Protein AF-A0A1C6LZW3-F1 (afdb_monomer_lite)

Radius of gyration: 16.59 Å; chains: 1; bounding box: 28×40×44 Å

pLDDT: mean 82.12, std 16.4, range [45.97, 97.0]

Secondary structure (DSSP, 8-state):
---------GGGS-PPPSBHHHHHHHHHHHTTSS-TTPPPPHHHHHHHHHHHHHHHHHHTTSB-SS-TTSBHHHHHHHH-B--

Sequence (83 aa):
MLYTYVSEDEDQDPVGPSNALELFSRAAVEVGLIRAGDPLDQNLVDFAMLVVHMCAAIGDNYMQPENPGESVGDRIRGDLRAQ

Structure (mmCIF, N/CA/C/O backbone):
data_AF-A0A1C6LZW3-F1
#
_entry.id   AF-A0A1C6LZW3-F1
#
loop_
_atom_site.group_PDB
_atom_site.id
_atom_site.type_symbol
_atom_site.label_atom_id
_atom_site.label_alt_id
_atom_site.label_comp_id
_atom_site.label_asym_id
_atom_site.label_entity_id
_atom_site.label_seq_id
_atom_site.pdbx_PDB_ins_code
_atom_site.Cartn_x
_atom_site.Cartn_y
_atom_site.Cartn_z
_atom_site.occupancy
_atom_site.B_iso_or_equiv
_atom_site.auth_seq_id
_atom_site.auth_comp_id
_atom_site.auth_asym_id
_atom_site.auth_atom_id
_atom_site.pdbx_PDB_model_num
ATOM 1 N N . MET A 1 1 ? -16.501 -29.549 -30.253 1.00 45.97 1 MET A N 1
ATOM 2 C CA . MET A 1 1 ? -16.676 -28.596 -29.140 1.00 45.97 1 MET A CA 1
ATOM 3 C C . MET A 1 1 ? -15.755 -27.423 -29.413 1.00 45.97 1 MET A C 1
ATOM 5 O O . MET A 1 1 ? -14.551 -27.627 -29.451 1.00 45.97 1 MET A O 1
ATOM 9 N N . LEU A 1 2 ? -16.309 -26.253 -29.725 1.00 46.25 2 LEU A N 1
ATOM 10 C CA . LEU A 1 2 ? -15.537 -25.014 -29.813 1.00 46.25 2 LEU A CA 1
ATOM 11 C C . LEU A 1 2 ? -15.376 -24.499 -28.382 1.00 46.25 2 LEU A C 1
ATOM 13 O O . LEU A 1 2 ? -16.365 -24.118 -27.764 1.00 46.25 2 LEU A O 1
ATOM 17 N N . TYR A 1 3 ? -14.159 -24.560 -27.846 1.00 51.91 3 TYR A N 1
ATOM 18 C CA . TYR A 1 3 ? -13.816 -23.834 -26.630 1.00 51.91 3 TYR A CA 1
ATOM 19 C C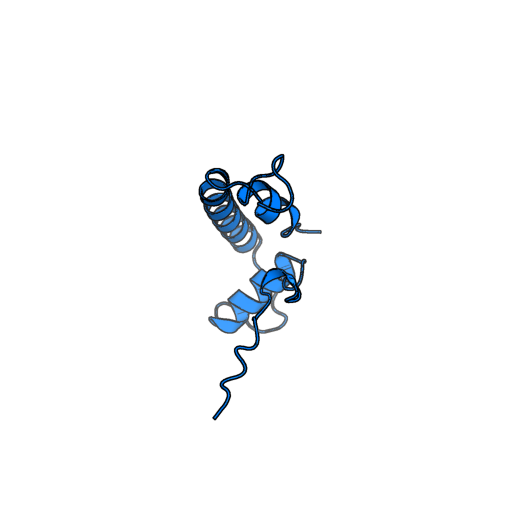 . TYR A 1 3 ? -13.767 -22.354 -27.003 1.00 51.91 3 TYR A C 1
ATOM 21 O O . TYR A 1 3 ? -12.834 -21.908 -27.668 1.00 51.91 3 TYR A O 1
ATOM 29 N N . THR A 1 4 ? -14.795 -21.595 -26.636 1.00 53.97 4 T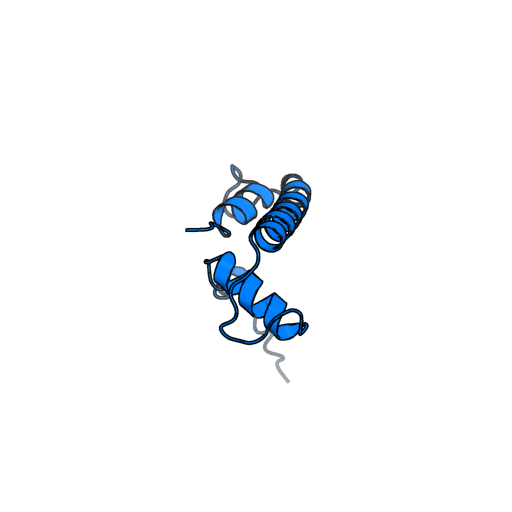HR A N 1
ATOM 30 C CA . THR A 1 4 ? -14.686 -20.140 -26.573 1.00 53.97 4 THR A CA 1
ATOM 31 C C . THR A 1 4 ? -13.718 -19.819 -25.444 1.00 53.97 4 THR A C 1
ATOM 33 O O . THR A 1 4 ? -14.094 -19.875 -24.276 1.00 53.97 4 THR A O 1
ATOM 36 N N . TYR A 1 5 ? -12.462 -19.533 -25.793 1.00 53.97 5 TYR A N 1
ATOM 37 C CA . TYR A 1 5 ? -11.601 -18.728 -24.936 1.00 53.97 5 TYR A CA 1
ATOM 38 C C . TYR A 1 5 ? -12.288 -17.371 -24.819 1.00 53.97 5 TYR A C 1
ATOM 40 O O . TYR A 1 5 ? -12.276 -16.583 -25.763 1.00 53.97 5 TYR A O 1
ATOM 48 N N . VAL A 1 6 ? -12.971 -17.141 -23.701 1.00 60.72 6 VAL A N 1
ATOM 49 C CA . VAL A 1 6 ? -13.279 -15.777 -23.288 1.00 60.72 6 VAL A CA 1
ATOM 50 C C . VAL A 1 6 ? -11.912 -15.185 -22.976 1.00 60.72 6 VAL A C 1
ATOM 52 O O . VAL A 1 6 ? -11.227 -15.678 -22.084 1.00 60.72 6 VAL A O 1
ATOM 55 N N . SER A 1 7 ? -11.450 -14.240 -23.790 1.00 62.03 7 SER A N 1
ATOM 56 C CA . SER A 1 7 ? -10.331 -13.397 -23.392 1.00 62.03 7 SER A CA 1
ATOM 57 C C . SER A 1 7 ? -10.820 -12.612 -22.180 1.00 62.03 7 SER A C 1
ATOM 59 O O . SER A 1 7 ? -11.628 -11.698 -22.345 1.00 62.03 7 SER A O 1
ATOM 61 N N . GLU A 1 8 ? -10.436 -13.032 -20.976 1.00 49.59 8 GLU A N 1
ATOM 62 C CA . GLU A 1 8 ? -10.516 -12.141 -19.824 1.00 49.59 8 GLU A CA 1
ATOM 63 C C . GLU A 1 8 ? -9.584 -10.971 -20.128 1.00 49.59 8 GLU A C 1
ATOM 65 O O . GLU A 1 8 ? -8.396 -11.154 -20.397 1.00 49.59 8 GLU A O 1
ATOM 70 N N . ASP A 1 9 ? -10.183 -9.793 -20.224 1.00 66.56 9 ASP A N 1
ATOM 71 C CA . ASP A 1 9 ? -9.484 -8.532 -20.381 1.00 66.56 9 ASP A CA 1
ATOM 72 C C . ASP A 1 9 ? -9.344 -7.958 -18.970 1.00 66.56 9 ASP A C 1
ATOM 74 O O . ASP A 1 9 ? -10.237 -7.255 -18.497 1.00 66.56 9 ASP A O 1
ATOM 78 N N . GLU A 1 10 ? -8.271 -8.346 -18.266 1.00 56.34 10 GLU A N 1
ATOM 79 C CA . GLU A 1 10 ? -7.986 -7.886 -16.894 1.00 56.34 10 GLU A CA 1
ATOM 80 C C . GLU A 1 10 ? -7.938 -6.346 -16.808 1.00 56.34 10 GLU A C 1
ATOM 82 O O . GLU A 1 10 ? -8.171 -5.774 -15.745 1.00 56.34 10 GLU A O 1
ATOM 87 N N . ASP A 1 11 ? -7.706 -5.655 -17.931 1.00 60.62 11 ASP A N 1
ATOM 88 C CA . ASP A 1 11 ? -7.661 -4.193 -18.008 1.00 60.62 11 ASP A CA 1
ATOM 89 C C . ASP A 1 11 ? -9.057 -3.537 -17.980 1.00 60.62 11 ASP A C 1
ATOM 91 O O . ASP A 1 11 ? -9.176 -2.337 -17.713 1.00 60.62 11 ASP A O 1
ATOM 95 N N . GLN A 1 12 ? -10.122 -4.308 -18.234 1.00 50.69 12 GLN A N 1
ATOM 96 C CA . GLN A 1 12 ? -11.524 -3.869 -18.136 1.00 50.69 12 GLN A CA 1
ATOM 97 C C . GLN A 1 12 ? -12.136 -4.145 -16.762 1.00 50.69 12 GLN A C 1
ATOM 99 O O . GLN A 1 12 ? -13.250 -3.680 -16.483 1.00 50.69 12 GLN A O 1
ATOM 104 N N . ASP A 1 13 ? -11.446 -4.896 -15.904 1.00 59.12 13 ASP A N 1
ATOM 105 C CA . ASP A 1 13 ? -11.949 -5.159 -14.569 1.00 59.12 13 ASP A CA 1
ATOM 106 C C . ASP A 1 13 ? -11.948 -3.857 -13.762 1.00 59.12 13 ASP A C 1
ATOM 108 O O . ASP A 1 13 ? -10.971 -3.100 -13.777 1.00 59.12 13 ASP A O 1
ATOM 112 N N . PRO A 1 14 ? -13.044 -3.545 -13.048 1.00 50.62 14 PRO A N 1
ATOM 113 C CA . PRO A 1 14 ? -13.075 -2.375 -12.195 1.00 50.62 14 PRO A CA 1
ATOM 114 C C . PRO A 1 14 ? -11.944 -2.484 -11.172 1.00 50.62 14 PRO A C 1
ATOM 116 O O . PRO A 1 14 ? -12.003 -3.293 -10.243 1.00 50.62 14 PRO A O 1
ATOM 119 N N . VAL A 1 15 ? -10.917 -1.644 -11.338 1.00 59.69 15 VAL A N 1
ATOM 120 C CA . VAL A 1 15 ? -9.875 -1.462 -10.330 1.00 59.69 15 VAL A CA 1
ATOM 121 C C . VAL A 1 15 ? -10.581 -1.088 -9.030 1.00 59.69 15 VAL A C 1
ATOM 123 O O . VAL A 1 15 ? -11.427 -0.192 -9.005 1.00 59.69 15 VAL A O 1
ATOM 126 N N . GLY A 1 16 ? -10.339 -1.887 -7.989 1.00 54.72 16 GLY A N 1
ATOM 127 C CA . GLY A 1 16 ? -11.092 -1.862 -6.738 1.00 54.72 16 GLY A CA 1
ATOM 128 C C . GLY A 1 16 ? -11.173 -0.475 -6.079 1.00 54.72 16 GLY A C 1
ATOM 129 O O . GLY A 1 16 ? -10.535 0.478 -6.520 1.00 54.72 16 GLY A O 1
ATOM 130 N N . PRO A 1 17 ? -11.966 -0.335 -5.002 1.00 55.44 17 PRO A N 1
ATOM 131 C CA . PRO A 1 17 ? -12.285 0.965 -4.415 1.00 55.44 17 PRO A CA 1
ATOM 132 C C . PRO A 1 17 ? -11.028 1.800 -4.141 1.00 55.44 17 PRO A C 1
ATOM 134 O O . PRO A 1 17 ? -10.089 1.337 -3.505 1.00 55.44 17 PRO A O 1
ATOM 137 N N . SER A 1 18 ? -11.033 3.045 -4.611 1.00 64.69 18 SER A N 1
ATOM 138 C CA . SER A 1 18 ? -9.881 3.955 -4.625 1.00 64.69 18 SER A CA 1
ATOM 139 C C . SER A 1 18 ? -9.584 4.624 -3.278 1.00 64.69 18 SER A C 1
ATOM 141 O O . SER A 1 18 ? -8.630 5.392 -3.162 1.00 64.69 18 SER A O 1
ATOM 143 N N . ASN A 1 19 ? -10.380 4.341 -2.242 1.00 82.56 19 ASN A N 1
ATOM 144 C CA . ASN A 1 19 ? -10.133 4.851 -0.901 1.00 82.56 19 ASN A CA 1
ATOM 145 C C . ASN A 1 19 ? -9.257 3.873 -0.108 1.00 82.56 19 ASN A C 1
ATOM 147 O O . ASN A 1 19 ? -9.724 2.836 0.371 1.00 82.56 19 ASN A O 1
ATOM 151 N N . ALA A 1 20 ? -7.988 4.246 0.071 1.00 84.19 20 ALA A N 1
ATOM 152 C CA . ALA A 1 20 ? -7.010 3.480 0.839 1.00 84.19 20 ALA A CA 1
ATOM 153 C C . ALA A 1 20 ? -7.519 3.114 2.245 1.00 84.19 20 ALA A C 1
ATOM 155 O O . ALA A 1 20 ? -7.373 1.974 2.681 1.00 84.19 20 ALA A O 1
ATOM 156 N N . LEU A 1 21 ? -8.183 4.047 2.936 1.00 88.56 21 LEU A N 1
ATOM 157 C CA . LEU A 1 21 ? -8.678 3.821 4.292 1.00 88.56 21 LEU A CA 1
ATOM 158 C C . LEU A 1 21 ? -9.799 2.777 4.330 1.00 88.56 21 LEU A C 1
ATOM 160 O O . LEU A 1 21 ? -9.839 1.949 5.241 1.00 88.56 21 LEU A O 1
ATOM 164 N N . GLU A 1 22 ? -10.690 2.786 3.340 1.00 88.69 22 GLU A N 1
ATOM 165 C CA . GLU A 1 22 ? -11.759 1.791 3.224 1.00 88.69 22 GLU A CA 1
ATOM 166 C C . GLU A 1 22 ? -11.182 0.400 2.936 1.00 88.69 22 GLU A C 1
ATOM 168 O O . GLU A 1 22 ? -11.556 -0.577 3.590 1.00 88.69 22 GLU A O 1
ATOM 173 N N . LEU A 1 23 ? -10.214 0.319 2.017 1.00 90.19 23 LEU A N 1
ATOM 174 C CA . LEU A 1 23 ? -9.502 -0.918 1.700 1.00 90.19 23 LEU A CA 1
ATOM 175 C C . LEU A 1 23 ? -8.789 -1.494 2.926 1.00 90.19 23 LEU A C 1
ATOM 177 O O . LEU A 1 23 ? -8.954 -2.677 3.233 1.00 90.19 23 LEU A O 1
ATOM 181 N N . PHE A 1 24 ? -8.034 -0.664 3.648 1.00 92.25 24 PHE A N 1
ATOM 182 C CA . PHE A 1 24 ? -7.314 -1.090 4.845 1.00 92.25 24 PHE A CA 1
ATOM 183 C C . PHE A 1 24 ? -8.270 -1.492 5.967 1.00 92.25 24 PHE A C 1
ATOM 185 O O . PHE A 1 24 ? -8.041 -2.508 6.620 1.00 92.25 24 PHE A O 1
ATOM 192 N N . SER A 1 25 ? -9.371 -0.758 6.155 1.00 93.00 25 SER A N 1
ATOM 193 C CA . SER A 1 25 ? -10.384 -1.099 7.159 1.00 93.00 25 SER A CA 1
ATOM 194 C C . SER A 1 25 ? -11.041 -2.440 6.846 1.00 93.00 25 SER A C 1
ATOM 196 O O . SER A 1 25 ? -11.165 -3.285 7.730 1.00 93.00 25 SER A O 1
ATOM 198 N N . ARG A 1 26 ? -11.403 -2.686 5.581 1.00 93.31 26 ARG A N 1
ATOM 199 C CA . ARG A 1 26 ? -11.974 -3.969 5.153 1.00 93.31 26 ARG A CA 1
ATOM 200 C C . ARG A 1 26 ? -10.995 -5.119 5.366 1.00 93.31 26 ARG A C 1
ATOM 202 O O . ARG A 1 26 ? -11.389 -6.132 5.934 1.00 93.31 26 ARG A O 1
ATOM 209 N N . ALA A 1 27 ? -9.733 -4.945 4.974 1.00 94.00 27 ALA A N 1
ATOM 210 C CA . ALA A 1 27 ? -8.695 -5.952 5.180 1.00 94.00 27 ALA A CA 1
ATOM 211 C C . ALA A 1 27 ? -8.474 -6.244 6.675 1.00 94.00 27 ALA A C 1
ATOM 213 O O . ALA A 1 27 ? -8.383 -7.402 7.075 1.00 94.00 27 ALA A O 1
ATOM 214 N N . ALA A 1 28 ? -8.452 -5.207 7.519 1.00 94.94 28 ALA A N 1
ATOM 215 C CA . ALA A 1 28 ? -8.311 -5.353 8.965 1.00 94.94 28 ALA A CA 1
ATOM 216 C C . ALA A 1 28 ? -9.506 -6.089 9.602 1.00 94.94 28 ALA A C 1
ATOM 218 O O . ALA A 1 28 ? -9.308 -6.911 10.497 1.00 94.94 28 ALA A O 1
ATOM 219 N N . VAL A 1 29 ? -10.732 -5.847 9.126 1.00 96.12 29 VAL A N 1
ATOM 220 C CA . VAL A 1 29 ? -11.924 -6.605 9.546 1.00 96.12 29 VAL A CA 1
ATOM 221 C C . VAL A 1 29 ? -11.838 -8.063 9.096 1.00 96.12 29 VAL A C 1
ATOM 223 O O . VAL A 1 29 ? -12.112 -8.962 9.888 1.00 96.12 29 VAL A O 1
ATOM 226 N N . GLU A 1 30 ? -11.439 -8.308 7.848 1.00 96.69 30 GLU A N 1
ATOM 227 C CA . GLU A 1 30 ? -11.358 -9.649 7.258 1.00 96.69 30 GLU A CA 1
ATOM 228 C C . GLU A 1 30 ? -10.406 -10.569 8.032 1.00 96.69 30 GLU A C 1
ATOM 230 O O . GLU A 1 30 ? -10.736 -11.725 8.296 1.00 96.69 30 GLU A O 1
ATOM 235 N N . VAL A 1 31 ? -9.260 -10.045 8.474 1.00 96.62 31 VAL A N 1
ATOM 236 C CA . VAL A 1 31 ? -8.286 -10.806 9.277 1.00 96.62 31 VAL A CA 1
ATOM 237 C C . VAL A 1 31 ? -8.593 -10.800 10.781 1.00 96.62 31 VAL A C 1
ATOM 239 O O . VAL A 1 31 ? -7.839 -11.377 11.565 1.00 96.62 31 VAL A O 1
ATOM 242 N N . GLY A 1 32 ? -9.684 -10.152 11.204 1.00 95.50 32 GLY A N 1
ATOM 243 C CA . GLY A 1 32 ? -10.111 -10.079 12.603 1.00 95.50 32 GLY A CA 1
ATOM 244 C C . GLY A 1 32 ? -9.269 -9.155 13.487 1.00 95.50 32 GLY A C 1
ATOM 245 O O . GLY A 1 32 ? -9.294 -9.303 14.709 1.00 95.50 32 GLY A O 1
ATOM 246 N N . LEU A 1 33 ? -8.526 -8.214 12.897 1.00 95.31 33 LEU A N 1
ATOM 247 C CA . LEU A 1 33 ? -7.735 -7.225 13.634 1.00 95.31 33 LEU A CA 1
ATOM 248 C C . LEU A 1 33 ? -8.629 -6.188 14.330 1.00 95.31 33 LEU A C 1
ATOM 250 O O . LEU A 1 33 ? -8.327 -5.770 15.446 1.00 95.31 33 LEU A O 1
ATOM 254 N N . ILE A 1 34 ? -9.735 -5.805 13.684 1.00 94.88 34 ILE A N 1
ATOM 255 C CA . ILE A 1 34 ? -10.763 -4.898 14.220 1.00 94.88 34 ILE A CA 1
ATOM 256 C C . ILE A 1 34 ? -12.173 -5.430 13.915 1.00 94.88 34 ILE A C 1
ATOM 258 O O . ILE A 1 34 ? -12.333 -6.347 13.106 1.00 94.88 34 ILE A O 1
ATOM 262 N N . ARG A 1 35 ? -13.217 -4.854 14.527 1.00 95.56 35 ARG A N 1
ATOM 263 C CA . ARG A 1 35 ? -14.615 -5.109 14.133 1.00 95.56 35 ARG A CA 1
ATOM 264 C C . ARG A 1 35 ? -15.078 -4.112 13.074 1.00 95.56 35 ARG A C 1
ATOM 266 O O . ARG A 1 35 ? -14.538 -3.019 12.938 1.00 95.56 35 ARG A O 1
ATOM 273 N N . ALA A 1 36 ? -16.127 -4.473 12.337 1.00 92.94 36 ALA A N 1
ATOM 274 C CA . ALA A 1 36 ? -16.754 -3.559 11.387 1.00 92.94 36 ALA A CA 1
ATOM 275 C C . ALA A 1 36 ? -17.270 -2.296 12.101 1.00 92.94 36 ALA A C 1
ATOM 277 O O . ALA A 1 36 ? -18.051 -2.393 13.048 1.00 92.94 36 ALA A O 1
ATOM 278 N N . GLY A 1 37 ? -16.842 -1.127 11.621 1.00 89.50 37 GLY A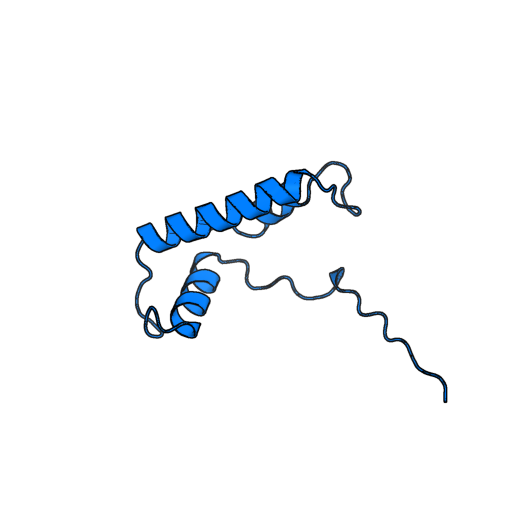 N 1
ATOM 279 C CA . GLY A 1 37 ? -17.175 0.175 12.205 1.00 89.50 37 GLY A CA 1
ATOM 280 C C . GLY A 1 37 ? -16.189 0.678 13.263 1.00 89.50 37 GLY A C 1
ATOM 281 O O . GLY A 1 37 ? -16.297 1.839 13.656 1.00 89.50 37 GLY A O 1
ATOM 282 N N . ASP A 1 38 ? -15.221 -0.139 13.693 1.00 91.94 38 ASP A N 1
ATOM 283 C CA . ASP A 1 38 ? -14.125 0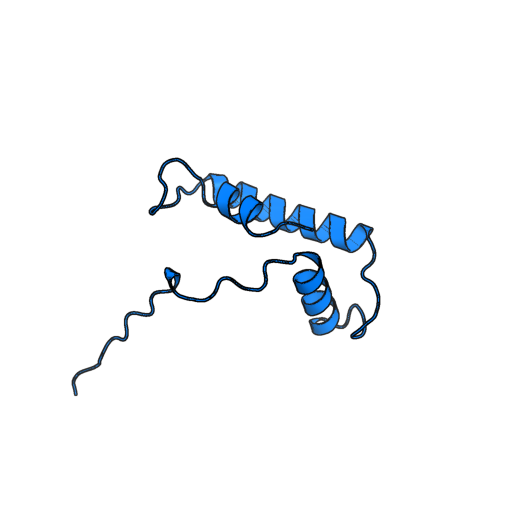.346 14.532 1.00 91.94 38 ASP A CA 1
ATOM 284 C C . ASP A 1 38 ? -13.213 1.280 13.710 1.00 91.94 38 ASP A C 1
ATOM 286 O O . ASP A 1 38 ? -12.976 1.024 12.523 1.00 91.94 38 ASP A O 1
ATOM 290 N N . PRO A 1 39 ? -12.687 2.364 14.308 1.00 90.19 39 PRO A N 1
ATOM 291 C CA . PRO A 1 39 ? -11.717 3.216 13.635 1.00 90.19 39 PRO A CA 1
ATOM 292 C C . PRO A 1 39 ? -10.395 2.468 13.430 1.00 90.19 39 PRO A C 1
ATOM 294 O O . PRO A 1 39 ? -9.972 1.678 14.278 1.00 90.19 39 PRO A O 1
ATOM 297 N N . LEU A 1 40 ? -9.712 2.766 12.326 1.00 92.75 40 LEU A N 1
ATOM 298 C CA . LEU A 1 40 ? -8.372 2.253 12.074 1.00 92.75 40 LEU A CA 1
ATOM 299 C C . LEU A 1 40 ? -7.335 3.123 12.799 1.00 92.75 40 LEU A C 1
ATOM 301 O O . LEU A 1 40 ? -7.391 4.350 12.725 1.00 92.75 40 LEU A O 1
ATOM 305 N N . ASP A 1 41 ? -6.392 2.495 13.505 1.00 92.00 41 ASP A N 1
ATOM 306 C CA . ASP A 1 41 ? -5.289 3.218 14.146 1.00 92.00 41 ASP A CA 1
ATOM 307 C C . ASP A 1 41 ? -4.386 3.867 13.087 1.00 92.00 41 ASP A C 1
ATOM 309 O O . ASP A 1 41 ? -4.039 3.234 12.086 1.00 92.00 41 ASP A O 1
ATOM 313 N N . GLN A 1 42 ? -3.971 5.115 13.310 1.00 92.25 42 GLN A N 1
ATOM 314 C CA . GLN A 1 42 ? -3.156 5.845 12.337 1.00 92.25 42 GLN A CA 1
ATOM 315 C C . GLN A 1 42 ? -1.804 5.162 12.079 1.00 92.25 42 GLN A C 1
ATOM 317 O O . GLN A 1 42 ? -1.354 5.139 10.939 1.00 92.25 42 GLN A O 1
ATOM 322 N N . ASN A 1 43 ? -1.183 4.523 13.079 1.00 94.50 43 ASN A N 1
ATOM 323 C CA . ASN A 1 43 ? 0.081 3.812 12.856 1.00 94.50 43 ASN A CA 1
ATOM 324 C C . ASN A 1 43 ? -0.109 2.599 11.936 1.00 94.50 43 ASN A C 1
ATOM 326 O O . ASN A 1 43 ? 0.801 2.234 11.192 1.00 94.50 43 ASN A O 1
ATOM 330 N N . LEU A 1 44 ? -1.285 1.964 11.979 1.00 91.88 44 LEU A N 1
ATOM 331 C CA . LEU A 1 44 ? -1.622 0.864 11.080 1.00 91.88 44 LEU A CA 1
ATOM 332 C C . LEU A 1 44 ? -1.844 1.368 9.650 1.00 91.88 44 LEU A C 1
ATOM 334 O O . LEU A 1 44 ? -1.378 0.726 8.711 1.00 91.88 44 LEU A O 1
ATOM 338 N N . VAL A 1 45 ? -2.506 2.519 9.490 1.00 92.62 45 VAL A N 1
ATOM 339 C CA . VAL A 1 45 ? -2.639 3.198 8.189 1.00 92.62 45 VAL A CA 1
ATOM 340 C C . VAL A 1 45 ? -1.256 3.512 7.618 1.00 92.62 45 VAL A C 1
ATOM 342 O O . VAL A 1 45 ? -0.967 3.147 6.480 1.00 92.62 45 VAL A O 1
ATOM 345 N N . ASP A 1 46 ? -0.383 4.126 8.415 1.00 94.00 46 ASP A N 1
ATOM 346 C C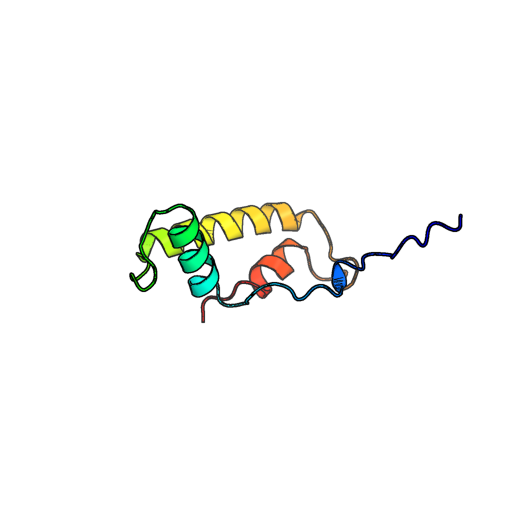A . ASP A 1 46 ? 0.962 4.519 7.991 1.00 94.00 46 ASP A CA 1
ATOM 347 C 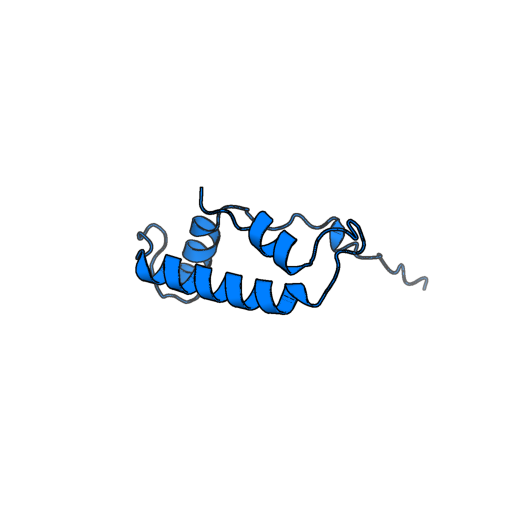C . ASP A 1 46 ? 1.807 3.297 7.602 1.00 94.00 46 ASP A C 1
ATOM 349 O O . ASP A 1 46 ? 2.495 3.298 6.577 1.00 94.00 46 ASP A O 1
ATOM 353 N N . PHE A 1 47 ? 1.716 2.212 8.379 1.00 95.00 47 PHE A N 1
ATOM 354 C CA . PHE A 1 47 ? 2.373 0.948 8.055 1.00 95.00 47 PHE A CA 1
ATOM 355 C C . PHE A 1 47 ? 1.838 0.332 6.754 1.00 95.00 47 PHE A C 1
ATOM 357 O O . PHE A 1 47 ? 2.626 -0.088 5.906 1.00 95.00 47 PHE A O 1
ATOM 364 N N . ALA A 1 48 ? 0.517 0.303 6.558 1.00 94.00 48 ALA A N 1
ATOM 365 C CA . ALA A 1 48 ? -0.092 -0.211 5.333 1.00 94.00 48 ALA A CA 1
ATOM 366 C C . ALA A 1 48 ? 0.334 0.607 4.102 1.00 94.00 48 ALA A C 1
ATOM 368 O O . ALA A 1 48 ? 0.696 0.032 3.073 1.00 94.00 48 ALA A O 1
ATOM 369 N N . MET A 1 49 ? 0.394 1.936 4.225 1.00 93.00 49 MET A N 1
ATOM 370 C CA . MET A 1 49 ? 0.914 2.816 3.174 1.00 93.00 49 MET A CA 1
ATOM 371 C C . MET A 1 49 ? 2.387 2.539 2.862 1.00 93.00 49 MET A C 1
ATOM 373 O O . MET A 1 49 ? 2.773 2.515 1.693 1.00 93.00 49 MET A O 1
ATOM 377 N N . LEU A 1 50 ? 3.215 2.260 3.874 1.00 95.50 50 LEU A N 1
ATOM 378 C CA . LEU A 1 50 ? 4.608 1.870 3.652 1.00 95.50 50 LEU A CA 1
ATOM 379 C C . LEU A 1 50 ? 4.710 0.574 2.835 1.00 95.50 50 LEU A C 1
ATOM 381 O O . LEU A 1 50 ? 5.537 0.488 1.927 1.00 95.50 50 LEU A O 1
ATOM 385 N N . VAL A 1 51 ? 3.855 -0.415 3.109 1.00 95.00 51 VAL A N 1
ATOM 386 C CA . VAL A 1 51 ? 3.789 -1.657 2.320 1.00 95.00 51 VAL A CA 1
ATOM 387 C C . VAL A 1 51 ? 3.399 -1.373 0.870 1.00 95.00 51 VAL A C 1
ATOM 389 O O . VAL A 1 51 ? 4.059 -1.868 -0.042 1.00 95.00 51 VAL A O 1
ATOM 392 N N . VAL A 1 52 ? 2.403 -0.515 0.641 1.00 92.75 52 VAL A N 1
ATOM 393 C CA . VAL A 1 52 ? 2.008 -0.081 -0.711 1.00 92.75 52 VAL A CA 1
ATOM 394 C C . VAL A 1 52 ? 3.175 0.593 -1.433 1.00 92.75 52 VAL A C 1
ATOM 396 O O . VAL A 1 52 ? 3.429 0.301 -2.600 1.00 92.75 52 VAL A O 1
ATOM 399 N N . HIS A 1 53 ? 3.945 1.439 -0.746 1.00 94.06 53 HIS A N 1
ATOM 400 C CA . HIS A 1 53 ? 5.135 2.065 -1.320 1.00 94.06 53 HIS A CA 1
ATOM 401 C C . HIS A 1 53 ? 6.250 1.065 -1.643 1.00 94.06 53 HIS A C 1
ATOM 403 O O . HIS A 1 53 ? 6.916 1.226 -2.665 1.00 94.06 53 HIS A O 1
ATOM 409 N N . MET A 1 54 ? 6.438 0.020 -0.831 1.00 97.00 54 MET A N 1
ATOM 410 C CA . MET A 1 54 ? 7.369 -1.067 -1.154 1.00 97.00 54 MET A CA 1
ATOM 411 C C . MET A 1 54 ? 6.930 -1.821 -2.417 1.00 97.00 54 MET A C 1
ATOM 413 O O . MET A 1 54 ? 7.762 -2.100 -3.278 1.00 97.00 54 MET A O 1
ATOM 417 N N . CYS A 1 55 ? 5.630 -2.083 -2.580 1.00 94.62 55 CYS A N 1
ATOM 418 C CA . CYS A 1 55 ? 5.094 -2.671 -3.810 1.00 94.62 55 CYS A CA 1
ATOM 419 C C . CYS A 1 55 ? 5.278 -1.745 -5.019 1.00 94.62 55 CYS A C 1
ATOM 421 O O . CYS A 1 55 ? 5.709 -2.200 -6.076 1.00 94.62 55 CYS A O 1
ATOM 423 N N . ALA A 1 56 ? 5.022 -0.444 -4.860 1.00 94.06 56 ALA A N 1
ATOM 424 C CA . ALA A 1 56 ? 5.257 0.537 -5.914 1.00 94.06 56 ALA A CA 1
ATOM 425 C C . ALA A 1 56 ? 6.736 0.576 -6.334 1.00 94.06 56 ALA A C 1
ATOM 427 O O . ALA A 1 56 ? 7.028 0.579 -7.521 1.00 94.06 56 ALA A O 1
ATOM 428 N N . ALA A 1 57 ? 7.669 0.505 -5.380 1.00 95.69 57 ALA A N 1
ATOM 429 C CA . ALA A 1 57 ? 9.102 0.452 -5.672 1.00 95.69 57 ALA A CA 1
ATOM 430 C C . ALA A 1 57 ? 9.508 -0.793 -6.482 1.00 95.69 57 ALA A C 1
ATOM 432 O O . ALA A 1 57 ? 10.398 -0.729 -7.328 1.00 95.69 57 ALA A O 1
ATOM 433 N N . ILE A 1 58 ? 8.847 -1.934 -6.260 1.00 95.88 58 ILE A N 1
ATOM 434 C CA . ILE A 1 58 ? 9.020 -3.116 -7.116 1.00 95.88 58 ILE A CA 1
ATOM 435 C C . ILE A 1 58 ? 8.453 -2.830 -8.516 1.00 95.88 58 ILE A C 1
ATOM 437 O O . ILE A 1 58 ? 9.102 -3.152 -9.514 1.00 95.88 58 ILE A O 1
ATOM 441 N N . GLY A 1 59 ? 7.281 -2.193 -8.576 1.00 94.06 59 GLY A N 1
ATOM 442 C CA . GLY A 1 59 ? 6.602 -1.760 -9.798 1.00 94.06 59 GLY A CA 1
ATOM 443 C C . GLY A 1 59 ? 7.398 -0.771 -10.656 1.00 94.06 59 GLY A C 1
ATOM 444 O O . GLY A 1 59 ? 7.254 -0.792 -11.873 1.00 94.06 59 GLY A O 1
ATOM 445 N N . ASP A 1 60 ? 8.283 0.035 -10.066 1.00 95.19 60 ASP A N 1
ATOM 446 C CA . ASP A 1 60 ? 9.141 0.984 -10.796 1.00 95.19 60 ASP A CA 1
ATOM 447 C C . ASP A 1 60 ? 10.049 0.294 -11.839 1.00 95.19 60 ASP A C 1
ATOM 449 O O . ASP A 1 60 ? 10.519 0.932 -12.779 1.00 95.19 60 ASP A O 1
ATOM 453 N N . ASN A 1 61 ? 10.282 -1.020 -11.715 1.00 94.50 61 ASN A N 1
ATOM 454 C CA . ASN A 1 61 ? 11.061 -1.802 -12.684 1.00 94.50 61 ASN A CA 1
ATOM 455 C C . ASN A 1 61 ? 10.277 -2.170 -13.956 1.00 94.50 61 ASN A C 1
ATOM 457 O O . ASN A 1 61 ? 10.845 -2.765 -14.874 1.00 94.50 61 ASN A O 1
ATOM 461 N N . TYR A 1 62 ? 8.982 -1.857 -14.006 1.00 92.25 62 TYR A N 1
ATOM 462 C CA . TYR A 1 62 ? 8.076 -2.241 -15.081 1.00 92.25 62 TYR A CA 1
ATOM 463 C C . TYR A 1 62 ? 7.397 -0.999 -15.654 1.00 92.25 62 TYR A C 1
ATOM 465 O O . TYR A 1 62 ? 6.887 -0.158 -14.917 1.00 92.25 62 TYR A O 1
ATOM 473 N N . MET A 1 63 ? 7.371 -0.893 -16.980 1.00 92.12 63 MET A N 1
ATOM 474 C CA . MET A 1 63 ? 6.694 0.203 -17.674 1.00 92.12 63 MET A CA 1
ATOM 475 C C . MET A 1 63 ? 5.236 -0.163 -17.935 1.00 92.12 63 MET A C 1
ATOM 477 O O . MET A 1 63 ? 4.945 -1.317 -18.254 1.00 92.12 63 MET A O 1
ATOM 481 N N . GLN A 1 64 ? 4.336 0.817 -17.847 1.00 83.38 64 GLN A N 1
ATOM 482 C CA . GLN A 1 64 ? 2.956 0.651 -18.292 1.00 83.38 64 GLN A CA 1
ATOM 483 C C . GLN A 1 64 ? 2.930 0.511 -19.824 1.00 83.38 64 GLN A C 1
ATOM 485 O O . GLN A 1 64 ? 3.381 1.427 -20.517 1.00 83.38 64 GLN A O 1
ATOM 490 N N . PRO A 1 65 ? 2.402 -0.595 -20.383 1.00 80.81 65 PRO A N 1
ATOM 491 C CA . PRO A 1 65 ? 2.296 -0.763 -21.835 1.00 80.81 65 PRO A CA 1
ATOM 492 C C . PRO A 1 65 ? 1.457 0.345 -22.490 1.00 80.81 65 PRO A C 1
ATOM 494 O O . PRO A 1 65 ? 1.810 0.847 -23.556 1.00 80.81 65 PRO A O 1
ATOM 497 N N . GLU A 1 66 ? 0.391 0.756 -21.799 1.00 81.81 66 GLU A N 1
ATOM 498 C CA . GLU A 1 66 ? -0.571 1.786 -22.214 1.00 81.81 66 GLU A CA 1
ATOM 499 C C . GLU A 1 66 ? 0.006 3.210 -22.141 1.00 81.81 66 GLU A C 1
ATOM 501 O O . GLU A 1 66 ? -0.414 4.109 -22.871 1.00 81.81 66 GLU A O 1
ATOM 506 N N . ASN A 1 67 ? 0.973 3.428 -21.244 1.00 83.25 67 ASN A N 1
ATOM 507 C CA . ASN A 1 67 ? 1.591 4.726 -20.998 1.00 83.25 67 ASN A CA 1
ATOM 508 C C . ASN A 1 67 ? 3.107 4.568 -20.790 1.00 83.25 67 ASN A C 1
ATOM 510 O O . ASN A 1 67 ? 3.577 4.500 -19.656 1.00 83.25 67 ASN A O 1
ATOM 514 N N . PRO A 1 68 ? 3.909 4.571 -21.871 1.00 79.75 68 PRO A N 1
ATOM 515 C CA . PRO A 1 68 ? 5.356 4.357 -21.792 1.00 79.75 68 PRO A CA 1
ATOM 516 C C . PRO A 1 68 ? 6.125 5.425 -20.997 1.00 79.75 68 PRO A C 1
ATOM 518 O O . PRO A 1 68 ? 7.334 5.294 -20.825 1.00 79.75 68 PRO A O 1
ATOM 521 N N . GLY A 1 69 ? 5.464 6.507 -20.569 1.00 87.00 69 GLY A N 1
ATOM 522 C CA . GLY A 1 69 ? 6.031 7.530 -19.690 1.00 87.00 69 GLY A CA 1
ATOM 523 C C . GLY A 1 69 ? 5.799 7.278 -18.198 1.00 87.00 69 GLY A C 1
ATOM 524 O O . GLY A 1 69 ? 6.281 8.063 -17.387 1.00 87.00 69 GLY A O 1
ATOM 525 N N . GLU A 1 70 ? 5.069 6.223 -17.838 1.00 91.00 70 GLU A N 1
ATOM 526 C CA . GLU A 1 70 ? 4.644 5.919 -16.474 1.00 91.00 70 GLU A CA 1
ATOM 527 C C . GLU A 1 70 ? 5.053 4.491 -16.096 1.00 91.00 70 GLU A C 1
ATOM 529 O O . GLU A 1 70 ? 4.856 3.538 -16.857 1.00 91.00 70 GLU A O 1
ATOM 534 N N . SER A 1 71 ? 5.650 4.325 -14.917 1.00 94.50 71 SER A N 1
ATOM 535 C CA . SER A 1 71 ? 5.951 2.994 -14.392 1.00 94.50 71 SER A CA 1
ATOM 536 C C . SER A 1 71 ? 4.720 2.364 -13.733 1.00 94.50 71 SER A C 1
ATOM 538 O O . SER A 1 71 ? 3.761 3.039 -13.352 1.00 94.50 71 SER A O 1
ATOM 540 N N . VAL A 1 72 ? 4.738 1.046 -13.531 1.00 91.38 72 VAL A N 1
ATOM 541 C CA . VAL A 1 72 ? 3.711 0.374 -12.720 1.00 91.38 72 VAL A CA 1
ATOM 542 C C . VAL A 1 72 ? 3.690 0.928 -11.295 1.00 91.38 72 VAL A C 1
ATOM 544 O O . VAL A 1 72 ? 2.617 1.067 -10.709 1.00 91.38 72 VAL A O 1
ATOM 547 N N . GLY A 1 73 ? 4.848 1.315 -10.760 1.00 92.94 73 GLY A N 1
ATOM 548 C CA . GLY A 1 73 ? 4.939 1.961 -9.456 1.00 92.94 73 GLY A CA 1
ATOM 549 C C . GLY A 1 73 ? 4.228 3.312 -9.396 1.00 92.94 73 GLY A C 1
ATOM 550 O O . GLY A 1 73 ? 3.538 3.596 -8.416 1.00 92.94 73 GLY A O 1
ATOM 551 N N . ASP A 1 74 ? 4.331 4.119 -10.452 1.00 91.38 74 ASP A N 1
ATOM 552 C CA . ASP A 1 74 ? 3.629 5.402 -10.556 1.00 91.38 74 ASP A CA 1
ATOM 553 C C . ASP A 1 74 ? 2.111 5.216 -10.555 1.00 91.38 74 ASP A C 1
ATOM 555 O O . ASP A 1 74 ? 1.421 5.878 -9.775 1.00 91.38 74 ASP A O 1
ATOM 559 N N . ARG A 1 75 ? 1.609 4.230 -11.310 1.00 89.19 75 ARG A N 1
ATOM 560 C CA . ARG A 1 75 ? 0.185 3.869 -11.297 1.00 89.19 75 ARG A CA 1
ATOM 561 C C . ARG A 1 75 ? -0.283 3.443 -9.902 1.00 89.19 75 ARG A C 1
ATOM 563 O O . ARG A 1 75 ? -1.277 3.965 -9.411 1.00 89.19 75 ARG A O 1
ATOM 570 N N . ILE A 1 76 ? 0.467 2.577 -9.207 1.00 89.06 76 ILE A N 1
ATOM 571 C CA . ILE A 1 76 ? 0.130 2.138 -7.835 1.00 89.06 76 ILE A CA 1
ATOM 572 C C . ILE A 1 76 ? 0.034 3.333 -6.872 1.00 89.06 76 ILE A C 1
ATOM 574 O O . ILE A 1 76 ? -0.893 3.409 -6.064 1.00 89.06 76 ILE A O 1
ATOM 578 N N . ARG A 1 77 ? 0.974 4.287 -6.950 1.00 87.94 77 ARG A N 1
ATOM 579 C CA . ARG A 1 77 ? 0.933 5.520 -6.140 1.00 87.94 77 ARG A CA 1
ATOM 580 C C . ARG A 1 77 ? -0.233 6.432 -6.537 1.00 87.94 77 ARG A C 1
ATOM 582 O O . ARG A 1 77 ? -0.750 7.159 -5.691 1.00 87.94 77 ARG A O 1
ATOM 589 N N . GLY A 1 78 ? -0.615 6.426 -7.813 1.00 84.00 78 GLY A N 1
ATOM 590 C CA . GLY A 1 78 ? -1.718 7.209 -8.362 1.00 84.00 78 GLY A CA 1
ATOM 591 C C . GLY A 1 78 ? -3.095 6.709 -7.927 1.00 84.00 78 GLY A C 1
ATOM 592 O O . GLY A 1 78 ? -3.934 7.534 -7.558 1.00 84.00 78 GLY A O 1
ATOM 593 N N . ASP A 1 79 ? -3.285 5.390 -7.928 1.00 79.38 79 ASP A N 1
ATOM 594 C CA . ASP A 1 79 ? -4.569 4.724 -7.681 1.00 79.38 79 ASP A CA 1
ATOM 595 C C . ASP A 1 79 ? -4.942 4.697 -6.190 1.00 79.38 79 ASP A C 1
ATOM 597 O O . ASP A 1 79 ? -6.119 4.786 -5.837 1.00 79.38 79 ASP A O 1
ATOM 601 N N . LEU A 1 80 ? -3.947 4.632 -5.297 1.00 72.62 80 LEU A N 1
ATOM 602 C CA . LEU A 1 80 ? -4.156 4.512 -3.853 1.00 72.62 80 LEU A CA 1
ATOM 603 C C . LEU A 1 80 ? -3.953 5.856 -3.137 1.00 72.62 80 LEU A C 1
ATOM 605 O O . LEU A 1 80 ? -2.970 6.079 -2.429 1.00 72.62 80 LEU A O 1
ATOM 609 N N . ARG A 1 81 ? -4.896 6.786 -3.322 1.00 63.94 81 ARG A N 1
ATOM 610 C CA . ARG A 1 81 ? -4.884 8.077 -2.613 1.00 63.94 81 ARG A CA 1
ATOM 611 C C . ARG A 1 81 ? -5.721 7.989 -1.340 1.00 63.94 81 ARG A C 1
ATOM 613 O O . ARG A 1 81 ? -6.918 7.725 -1.393 1.00 63.94 81 ARG A O 1
ATOM 620 N N . ALA A 1 82 ? -5.100 8.262 -0.194 1.00 51.00 82 ALA A N 1
ATOM 621 C CA . ALA A 1 82 ? -5.833 8.618 1.015 1.00 51.00 82 ALA A CA 1
ATOM 622 C C . ALA A 1 82 ? -6.427 10.021 0.797 1.00 51.00 82 ALA A C 1
ATOM 624 O O . ALA A 1 82 ? -5.675 10.994 0.727 1.00 51.00 82 ALA A O 1
ATOM 625 N N . GLN A 1 83 ? -7.739 10.111 0.575 1.00 47.25 83 GLN A N 1
ATOM 626 C CA . GLN A 1 83 ? -8.466 11.386 0.607 1.00 47.25 83 GLN A CA 1
ATOM 627 C C . GLN A 1 83 ? -8.879 11.711 2.037 1.00 47.25 83 GLN A C 1
ATOM 629 O O . GLN A 1 83 ? -9.347 10.775 2.726 1.00 47.25 83 GLN A O 1
#

Foldseek 3Di:
DDPPPPPPPVVPPPPDDLALLVVLLVVCCVVPVDPPPDHDDVVSSVVVVVVLLVVLVVQQVAADPVHNVDTRSNVSVVSRDND